Protein AF-L1NE09-F1 (afdb_monomer_lite)

Secondary structure (DSSP, 8-state):
-----------SSTT-----TTT-EEEEEEEEEETTTEEEEEEEEEEEEE-SS-HHHHHH--TTSSS-S-SSHHHHHHHHHHHHHHHHHHHHHT--SS--SEEEEEEEEE-TTS-EEEEEEEEETTTTEEEEEEEE-GGGTTTS--HHHHHHH----HHHH--

Structure (mmCIF, N/CA/C/O backbone):
data_AF-L1NE09-F1
#
_entry.id   AF-L1NE09-F1
#
loop_
_atom_site.group_PDB
_atom_site.id
_atom_site.type_symbol
_atom_site.label_atom_id
_atom_site.label_alt_id
_atom_site.label_comp_id
_atom_site.label_asym_id
_atom_site.label_entity_id
_atom_site.label_seq_id
_atom_site.pdbx_PDB_ins_code
_atom_site.Cartn_x
_atom_site.Cartn_y
_atom_site.Cartn_z
_atom_site.occupancy
_atom_site.B_iso_or_equiv
_atom_site.auth_seq_id
_atom_site.auth_comp_id
_atom_site.auth_asym_id
_atom_site.auth_atom_id
_atom_site.pdbx_PDB_model_num
ATOM 1 N N . MET A 1 1 ? -32.371 -7.864 -15.702 1.00 30.53 1 MET A N 1
ATOM 2 C CA . MET A 1 1 ? -31.549 -7.743 -14.484 1.00 30.53 1 MET A CA 1
ATOM 3 C C . MET A 1 1 ? -30.324 -8.596 -14.718 1.00 30.53 1 MET A C 1
ATOM 5 O O . MET A 1 1 ? -30.435 -9.811 -14.691 1.00 30.53 1 MET A O 1
ATOM 9 N N . THR A 1 2 ? -29.222 -7.976 -15.114 1.00 30.34 2 THR A N 1
ATOM 10 C CA . THR A 1 2 ? -27.956 -8.663 -15.379 1.00 30.34 2 THR A CA 1
ATOM 11 C C . THR A 1 2 ? -27.184 -8.693 -14.068 1.00 30.34 2 THR A C 1
ATOM 13 O O . THR A 1 2 ? -26.776 -7.654 -13.560 1.00 30.34 2 THR A O 1
ATOM 16 N N . THR A 1 3 ? -27.082 -9.875 -13.472 1.00 30.36 3 THR A N 1
ATOM 17 C CA . THR A 1 3 ? -26.230 -10.154 -12.318 1.00 30.36 3 THR A CA 1
ATOM 18 C C . THR A 1 3 ? -24.772 -10.003 -12.746 1.00 30.36 3 THR A C 1
ATOM 20 O O . THR A 1 3 ? -24.288 -10.776 -13.568 1.00 30.36 3 THR A O 1
ATOM 23 N N . ASN A 1 4 ? -24.090 -8.981 -12.224 1.00 33.38 4 ASN A N 1
ATOM 24 C CA . ASN A 1 4 ? -22.638 -8.846 -12.328 1.00 33.38 4 ASN A CA 1
ATOM 25 C C . ASN A 1 4 ? -21.993 -9.941 -11.468 1.00 33.38 4 ASN A C 1
ATOM 27 O O . ASN A 1 4 ? -21.818 -9.771 -10.263 1.00 33.38 4 ASN A O 1
ATOM 31 N N . GLU A 1 5 ? -21.677 -11.080 -12.076 1.00 33.12 5 GLU A N 1
ATOM 32 C CA . GLU A 1 5 ? -20.805 -12.089 -11.475 1.00 33.12 5 GLU A CA 1
ATOM 33 C C . GLU A 1 5 ? -19.371 -11.534 -11.461 1.00 33.12 5 GLU A C 1
ATOM 35 O O . GLU A 1 5 ? -18.716 -11.444 -12.501 1.00 33.12 5 GLU A O 1
ATOM 40 N N . LYS A 1 6 ? -18.902 -11.102 -10.282 1.00 33.34 6 LYS A N 1
ATOM 41 C CA . LYS A 1 6 ? -17.501 -10.722 -10.048 1.00 33.34 6 LYS A CA 1
ATOM 42 C C . LYS A 1 6 ? -16.621 -11.956 -10.281 1.00 33.34 6 LYS A C 1
ATOM 44 O O . LYS A 1 6 ? -16.799 -12.971 -9.614 1.00 33.34 6 LYS A O 1
ATOM 49 N N . LYS A 1 7 ? -15.697 -11.878 -11.241 1.00 28.86 7 LYS A N 1
ATOM 50 C CA . LYS A 1 7 ? -14.714 -12.934 -11.522 1.00 28.86 7 LYS A CA 1
ATOM 51 C C . LYS A 1 7 ? -13.559 -12.807 -10.529 1.00 28.86 7 LYS A C 1
ATOM 53 O O . LYS A 1 7 ? -12.861 -11.803 -10.541 1.00 28.86 7 LYS A O 1
ATOM 58 N N . THR A 1 8 ? -13.376 -13.806 -9.674 1.00 27.36 8 THR A N 1
ATOM 59 C CA . THR A 1 8 ? -12.245 -13.893 -8.740 1.00 27.36 8 THR A CA 1
ATOM 60 C C . THR A 1 8 ? -11.070 -14.573 -9.447 1.00 27.36 8 THR A C 1
ATOM 62 O O . THR A 1 8 ? -11.192 -15.730 -9.852 1.00 27.36 8 THR A O 1
ATOM 65 N N . TYR A 1 9 ? -9.952 -13.866 -9.625 1.00 35.25 9 TYR A N 1
ATOM 66 C CA . TYR A 1 9 ? -8.677 -14.449 -10.056 1.00 35.25 9 TYR A CA 1
ATOM 67 C C . TYR A 1 9 ? -7.824 -14.799 -8.831 1.00 35.25 9 TYR A C 1
ATOM 69 O O . TYR A 1 9 ? -7.836 -14.085 -7.833 1.00 35.25 9 TYR A O 1
ATOM 77 N N . HIS A 1 10 ? -7.115 -15.926 -8.902 1.00 33.03 10 HIS A N 1
ATOM 78 C CA . HIS A 1 10 ? -6.315 -16.486 -7.814 1.00 33.03 10 HIS A CA 1
ATOM 79 C C . HIS A 1 10 ? -4.825 -16.265 -8.094 1.00 33.03 10 HIS A C 1
ATOM 81 O O . HIS A 1 10 ? -4.289 -16.870 -9.024 1.00 33.03 10 HIS A O 1
ATOM 87 N N . TYR A 1 11 ? -4.147 -15.453 -7.279 1.00 38.25 11 TYR A N 1
ATOM 88 C CA . TYR A 1 11 ? -2.688 -15.500 -7.179 1.00 38.25 11 TYR A CA 1
ATOM 89 C C . TYR A 1 11 ? -2.306 -16.522 -6.100 1.00 38.25 11 TYR A C 1
ATOM 91 O O . TYR A 1 11 ? -2.924 -16.583 -5.038 1.00 38.25 11 TYR A O 1
ATOM 99 N N . ASN A 1 12 ? -1.350 -17.397 -6.411 1.00 35.00 12 ASN A N 1
ATOM 100 C CA . ASN A 1 12 ? -1.012 -18.570 -5.605 1.00 35.00 12 ASN A CA 1
ATOM 101 C C . ASN A 1 12 ? -0.291 -18.196 -4.298 1.00 35.00 12 ASN A C 1
ATOM 103 O O . ASN A 1 12 ? 0.925 -18.323 -4.202 1.00 35.00 12 ASN A O 1
ATOM 107 N N . VAL A 1 13 ? -1.057 -17.867 -3.260 1.00 35.44 13 VAL A N 1
ATOM 108 C CA . VAL A 1 13 ? -0.740 -18.247 -1.878 1.00 35.44 13 VAL A CA 1
ATOM 109 C C . VAL A 1 13 ? -2.004 -18.898 -1.311 1.00 35.44 13 VAL A C 1
ATOM 111 O O . VAL A 1 13 ? -3.089 -18.325 -1.348 1.00 35.44 13 VAL A O 1
ATOM 114 N N . LEU A 1 14 ? -1.893 -20.168 -0.910 1.00 32.12 14 LEU A N 1
ATOM 115 C CA . LEU A 1 14 ? -3.002 -21.024 -0.473 1.00 32.12 14 LEU A CA 1
ATOM 116 C C . LEU A 1 14 ? -3.953 -20.316 0.517 1.00 32.12 14 LEU A C 1
ATOM 118 O O . LEU A 1 14 ? -3.601 -20.138 1.676 1.00 32.12 14 LEU A O 1
ATOM 122 N N . GLY A 1 15 ? -5.190 -20.035 0.085 1.00 34.00 15 GLY A N 1
ATOM 123 C CA . GLY A 1 15 ? -6.335 -19.793 0.977 1.00 34.00 15 GLY A CA 1
ATOM 124 C C . GLY A 1 15 ? -6.907 -18.372 1.051 1.00 34.00 15 GLY A C 1
ATOM 125 O O . GLY A 1 15 ? -7.960 -18.214 1.662 1.00 34.00 15 GLY A O 1
ATOM 126 N N . GLY A 1 16 ? -6.302 -17.368 0.411 1.00 34.97 16 GLY A N 1
ATOM 127 C CA . GLY A 1 16 ? -6.803 -15.985 0.434 1.00 34.97 16 GLY A CA 1
ATOM 128 C C . GLY A 1 16 ? -7.808 -15.676 -0.681 1.00 34.97 16 GLY A C 1
ATOM 129 O O . GLY A 1 16 ? -7.562 -15.971 -1.850 1.00 34.97 16 GLY A O 1
ATOM 130 N N . VAL A 1 17 ? -8.949 -15.076 -0.340 1.00 36.31 17 VAL A N 1
ATOM 131 C CA . VAL A 1 17 ? -9.924 -14.533 -1.304 1.00 36.31 17 VAL A CA 1
ATOM 132 C C . VAL A 1 17 ? -9.455 -13.139 -1.730 1.00 36.31 17 VAL A C 1
ATOM 134 O O . VAL A 1 17 ? -9.185 -12.317 -0.865 1.00 36.31 17 VAL A O 1
ATOM 137 N N . THR A 1 18 ? -9.383 -12.837 -3.032 1.00 41.91 18 THR A N 1
ATOM 138 C CA . THR A 1 18 ? -9.048 -11.489 -3.539 1.00 41.91 18 THR A CA 1
ATOM 139 C C . THR A 1 18 ? -10.330 -10.721 -3.906 1.00 41.91 18 THR A C 1
ATOM 141 O O . THR A 1 18 ? -10.995 -11.100 -4.874 1.00 41.91 18 THR A O 1
ATOM 144 N N . PRO A 1 19 ? -10.719 -9.636 -3.203 1.00 42.69 19 PRO A N 1
ATOM 145 C CA . PRO A 1 19 ? -11.908 -8.847 -3.557 1.00 42.69 19 PRO A CA 1
ATOM 146 C C . PRO A 1 19 ? -11.704 -7.790 -4.671 1.00 42.69 19 PRO A C 1
ATOM 148 O O . PRO A 1 19 ? -12.651 -7.068 -4.986 1.00 42.69 19 PRO A O 1
ATOM 151 N N . ALA A 1 20 ? -10.509 -7.654 -5.264 1.00 45.19 20 ALA A N 1
ATOM 152 C CA . ALA A 1 20 ? -10.015 -6.338 -5.703 1.00 45.19 20 ALA A CA 1
ATOM 153 C C . ALA A 1 20 ? -9.847 -6.058 -7.213 1.00 45.19 20 ALA A C 1
ATOM 155 O O . ALA A 1 20 ? -9.521 -4.925 -7.556 1.00 45.19 20 ALA A O 1
ATOM 156 N N . ASP A 1 21 ? -10.096 -7.002 -8.126 1.00 47.47 21 ASP A N 1
ATOM 157 C CA . ASP A 1 21 ? -9.748 -6.850 -9.563 1.00 47.47 21 ASP A CA 1
ATOM 158 C C . ASP A 1 21 ? -10.527 -5.727 -10.307 1.00 47.47 21 ASP A C 1
ATOM 160 O O . ASP A 1 21 ? -10.334 -5.462 -11.491 1.00 47.47 21 ASP A O 1
ATOM 164 N N . HIS A 1 22 ? -11.456 -5.046 -9.627 1.00 51.72 22 HIS A N 1
ATOM 165 C CA . HIS A 1 22 ? -12.198 -3.890 -10.153 1.00 51.72 22 HIS A CA 1
ATOM 166 C C . HIS A 1 22 ? -11.929 -2.574 -9.412 1.00 51.72 22 HIS A C 1
ATOM 168 O O . HIS A 1 22 ? -12.429 -1.539 -9.846 1.00 51.72 22 HIS A O 1
ATOM 174 N N . ASN A 1 23 ? -11.161 -2.599 -8.320 1.00 74.38 23 ASN A N 1
ATOM 175 C CA . ASN A 1 23 ? -10.884 -1.411 -7.507 1.00 74.38 23 ASN A CA 1
ATOM 176 C C . ASN A 1 23 ? -9.448 -0.904 -7.669 1.00 74.38 23 ASN A C 1
ATOM 178 O O . ASN A 1 23 ? -9.177 0.240 -7.313 1.00 74.38 23 ASN A O 1
ATOM 182 N N . ILE A 1 24 ? -8.540 -1.733 -8.192 1.00 85.94 24 ILE A N 1
ATOM 183 C CA . ILE A 1 24 ? -7.155 -1.327 -8.422 1.00 85.94 24 ILE A CA 1
ATOM 184 C C . ILE A 1 24 ? -7.077 -0.538 -9.732 1.00 85.94 24 ILE A C 1
ATOM 186 O O . ILE A 1 24 ? -7.454 -1.024 -10.800 1.00 85.94 24 ILE A O 1
ATOM 190 N N . GLN A 1 25 ? -6.588 0.692 -9.643 1.00 91.12 25 GLN A N 1
ATOM 191 C CA . GLN A 1 25 ? -6.329 1.563 -10.780 1.00 91.12 25 GLN A CA 1
ATOM 192 C C . GLN A 1 25 ? -4.876 1.404 -11.212 1.00 91.12 25 GLN A C 1
ATOM 194 O O . GLN A 1 25 ? -3.971 1.581 -10.401 1.00 91.12 25 GLN A O 1
ATOM 199 N N . TYR A 1 26 ? -4.664 1.094 -12.489 1.00 90.94 26 TYR A N 1
ATOM 200 C CA . TYR A 1 26 ? -3.341 0.997 -13.099 1.00 90.94 26 TYR A CA 1
ATOM 201 C C . TYR A 1 26 ? -3.155 2.152 -14.085 1.00 90.94 26 TYR A C 1
ATOM 203 O O . TYR A 1 26 ? -3.927 2.271 -15.038 1.00 90.94 26 TYR A O 1
ATOM 211 N N . ASP A 1 27 ? -2.132 2.971 -13.867 1.00 92.25 27 ASP A N 1
ATOM 212 C CA . ASP A 1 27 ? -1.742 4.083 -14.733 1.00 92.25 27 ASP A CA 1
ATOM 213 C C . ASP A 1 27 ? -0.250 3.967 -15.055 1.00 92.25 27 ASP A C 1
ATOM 215 O O . ASP A 1 27 ? 0.582 3.983 -14.157 1.00 92.25 27 ASP A O 1
ATOM 219 N N . LEU A 1 28 ? 0.102 3.809 -16.329 1.00 90.94 28 LEU A N 1
ATOM 220 C CA . LEU A 1 28 ? 1.496 3.667 -16.763 1.00 90.94 28 LEU A CA 1
ATOM 221 C C . LEU A 1 28 ? 2.132 5.007 -17.169 1.00 90.94 28 LEU A C 1
ATOM 223 O O . LEU A 1 28 ? 3.292 5.024 -17.566 1.00 90.94 28 LEU A O 1
ATOM 227 N N . ASP A 1 29 ? 1.390 6.113 -17.094 1.00 90.94 29 ASP A N 1
ATOM 228 C CA . ASP A 1 29 ? 1.762 7.392 -17.703 1.00 90.94 29 ASP A CA 1
ATOM 229 C C . ASP A 1 29 ? 1.750 8.558 -16.697 1.00 90.94 29 ASP A C 1
ATOM 231 O O . ASP A 1 29 ? 1.492 9.715 -17.041 1.00 90.94 29 ASP A O 1
ATOM 235 N N . VAL A 1 30 ? 2.044 8.281 -15.422 1.00 92.62 30 VAL A N 1
ATOM 236 C CA . VAL A 1 30 ? 2.101 9.331 -14.398 1.00 92.62 30 VAL A CA 1
ATOM 237 C C . VAL A 1 30 ? 3.383 10.142 -14.574 1.00 92.62 30 VAL A C 1
ATOM 239 O O . VAL A 1 30 ? 4.481 9.649 -14.318 1.00 92.62 30 VAL A O 1
ATOM 242 N N . ILE A 1 31 ? 3.252 11.401 -14.996 1.00 91.50 31 ILE A N 1
ATOM 243 C CA . ILE A 1 31 ? 4.395 12.307 -15.172 1.00 91.50 31 ILE A CA 1
ATOM 244 C C . ILE A 1 31 ? 4.952 12.716 -13.805 1.00 91.50 31 ILE A C 1
ATOM 246 O O . ILE A 1 31 ? 4.251 13.303 -12.977 1.00 91.50 31 ILE A O 1
ATOM 250 N N . VAL A 1 32 ? 6.241 12.455 -13.604 1.00 90.38 32 VAL A N 1
ATOM 251 C CA . VAL A 1 32 ? 7.013 12.868 -12.433 1.00 90.38 32 VAL A CA 1
ATOM 252 C C . VAL A 1 32 ? 8.070 13.871 -12.870 1.00 90.38 32 VAL A C 1
ATOM 254 O O . VAL A 1 32 ? 8.888 13.574 -13.738 1.00 90.38 32 VAL A O 1
ATOM 257 N N . SER A 1 33 ? 8.067 15.047 -12.241 1.00 88.31 33 SER A N 1
ATOM 258 C CA . SER A 1 33 ? 9.102 16.062 -12.433 1.00 88.31 33 SER A CA 1
ATOM 259 C C . SER A 1 33 ? 10.203 15.904 -11.395 1.00 88.31 33 SER A C 1
ATOM 261 O O . SER A 1 33 ? 9.981 16.128 -10.203 1.00 88.31 33 SER A O 1
ATOM 263 N N . ASP A 1 34 ? 11.401 15.557 -11.854 1.00 86.31 34 ASP A N 1
ATOM 264 C CA . ASP A 1 34 ? 12.590 15.421 -11.019 1.00 86.31 34 ASP A CA 1
ATOM 265 C C . ASP A 1 34 ? 13.680 16.404 -11.460 1.00 86.31 34 ASP A C 1
ATOM 267 O O . ASP A 1 34 ? 13.925 16.614 -12.650 1.00 86.31 34 ASP A O 1
ATOM 271 N N . THR A 1 35 ? 14.340 17.026 -10.482 1.00 83.75 35 THR A N 1
ATOM 272 C CA . THR A 1 35 ? 15.321 18.091 -10.748 1.00 83.75 35 THR A CA 1
ATOM 273 C C . THR A 1 35 ? 16.580 17.554 -11.436 1.00 83.75 35 THR A C 1
ATOM 275 O O . THR A 1 35 ? 17.201 18.274 -12.217 1.00 83.75 35 THR A O 1
ATOM 278 N N . ASP A 1 36 ? 16.938 16.294 -11.180 1.00 84.00 36 ASP A N 1
ATOM 279 C CA . ASP A 1 36 ? 18.165 15.665 -11.668 1.00 84.00 36 ASP A CA 1
ATOM 280 C C . ASP A 1 36 ? 17.912 14.782 -12.902 1.00 84.00 36 ASP A C 1
ATOM 282 O O . ASP A 1 36 ? 18.752 14.699 -13.800 1.00 84.00 36 ASP A O 1
ATOM 286 N N . ARG A 1 37 ? 16.752 14.117 -12.963 1.00 77.62 37 ARG A N 1
ATOM 287 C CA . ARG A 1 37 ? 16.375 13.156 -14.014 1.00 77.62 37 ARG A CA 1
ATOM 288 C C . ARG A 1 37 ? 15.504 13.764 -15.120 1.00 77.62 37 ARG A C 1
ATOM 290 O O . ARG A 1 37 ? 15.322 13.104 -16.143 1.00 77.62 37 ARG A O 1
ATOM 297 N N . GLY A 1 38 ? 15.016 14.995 -14.946 1.00 87.44 38 GLY A N 1
ATOM 298 C CA . GLY A 1 38 ? 14.019 15.607 -15.825 1.00 87.44 38 GLY A CA 1
ATOM 299 C C . GLY A 1 38 ? 12.631 14.996 -15.631 1.00 87.44 38 GLY A C 1
ATOM 300 O O . GLY A 1 38 ? 12.417 14.205 -14.714 1.00 87.44 38 GLY A O 1
ATOM 301 N N . ASP A 1 39 ? 11.688 15.365 -16.496 1.00 91.88 39 ASP A N 1
ATOM 302 C CA . ASP A 1 39 ? 10.353 14.766 -16.489 1.00 91.88 39 ASP A CA 1
ATOM 303 C C . ASP A 1 39 ? 10.412 13.339 -17.054 1.00 91.88 39 ASP A C 1
ATOM 305 O O . ASP A 1 39 ? 11.000 13.104 -18.114 1.00 91.88 39 ASP A O 1
ATOM 309 N N . TYR A 1 40 ? 9.800 12.384 -16.357 1.00 90.06 40 TYR A N 1
ATOM 310 C CA . TYR A 1 40 ? 9.685 10.998 -16.812 1.00 90.06 40 TYR A CA 1
ATOM 311 C C . TYR A 1 40 ? 8.353 10.374 -16.393 1.00 90.06 40 TYR A C 1
ATOM 313 O O . TYR A 1 40 ? 7.625 10.913 -15.561 1.00 90.06 40 TYR A O 1
ATOM 321 N N . HIS A 1 41 ? 8.050 9.216 -16.976 1.00 91.75 41 HIS A N 1
ATOM 322 C CA . HIS A 1 41 ? 6.833 8.460 -16.697 1.00 91.75 41 HIS A CA 1
ATOM 323 C C . HIS A 1 41 ? 7.065 7.442 -15.582 1.00 91.75 41 HIS A C 1
ATOM 325 O O . HIS A 1 41 ? 8.045 6.688 -15.611 1.00 91.75 41 HIS A O 1
ATOM 331 N N . ARG A 1 42 ? 6.146 7.412 -14.620 1.00 94.25 42 ARG A N 1
ATOM 332 C CA . ARG A 1 42 ? 6.055 6.426 -13.548 1.00 94.25 42 ARG A CA 1
ATOM 333 C C . ARG A 1 42 ? 4.810 5.567 -13.759 1.00 94.25 42 ARG A C 1
ATOM 335 O O . ARG A 1 42 ? 3.727 6.090 -14.010 1.00 94.25 42 ARG A O 1
ATOM 342 N N . GLY A 1 43 ? 4.963 4.258 -13.591 1.00 95.50 43 GLY A N 1
ATOM 343 C CA . GLY A 1 43 ? 3.835 3.342 -13.484 1.00 95.50 43 GLY A CA 1
ATOM 344 C C . GLY A 1 43 ? 3.283 3.348 -12.064 1.00 95.50 43 GLY A C 1
ATOM 345 O O . GLY A 1 43 ? 4.047 3.288 -11.104 1.00 95.50 43 GLY A O 1
ATOM 346 N N . VAL A 1 44 ? 1.968 3.406 -11.904 1.00 96.31 44 VAL A N 1
ATOM 347 C CA . VAL A 1 44 ? 1.289 3.417 -10.611 1.00 96.31 44 VAL A CA 1
ATOM 348 C C . VAL A 1 44 ? 0.153 2.401 -10.597 1.00 96.31 44 VAL A C 1
ATOM 350 O O . VAL A 1 44 ? -0.711 2.414 -11.468 1.00 96.31 44 VAL A O 1
ATOM 353 N N . ALA A 1 45 ? 0.133 1.550 -9.574 1.00 95.06 45 ALA A N 1
ATOM 354 C CA . ALA A 1 45 ? -1.014 0.728 -9.208 1.00 95.06 45 ALA A CA 1
ATOM 355 C C . ALA A 1 45 ? -1.564 1.226 -7.872 1.00 95.06 45 ALA A C 1
ATOM 357 O O . ALA A 1 45 ? -0.833 1.253 -6.884 1.00 95.06 45 ALA A O 1
ATOM 358 N N . ARG A 1 46 ? -2.834 1.628 -7.824 1.00 95.69 46 ARG A N 1
ATOM 359 C CA . ARG A 1 46 ? -3.454 2.220 -6.632 1.00 95.69 46 ARG A CA 1
ATOM 360 C C . ARG A 1 46 ? -4.741 1.511 -6.254 1.00 95.69 46 ARG A C 1
ATOM 362 O O . ARG A 1 46 ? -5.627 1.354 -7.088 1.00 95.69 46 ARG A O 1
ATOM 369 N N . LEU A 1 47 ? -4.863 1.157 -4.981 1.00 94.38 47 LEU A N 1
ATOM 370 C CA . LEU A 1 47 ? -6.103 0.709 -4.361 1.00 94.38 47 LEU A CA 1
ATOM 371 C C . LEU A 1 47 ? -6.478 1.676 -3.239 1.00 94.38 47 LEU A C 1
ATOM 373 O O . LEU A 1 47 ? -5.691 1.889 -2.324 1.00 94.38 47 LEU A O 1
ATOM 377 N N . GLU A 1 48 ? -7.686 2.225 -3.295 1.00 94.19 48 GLU A N 1
ATOM 378 C CA . GLU A 1 48 ? -8.237 3.071 -2.234 1.00 94.19 48 GLU A CA 1
ATOM 379 C C . GLU A 1 48 ? -9.307 2.294 -1.463 1.00 94.19 48 GLU A C 1
ATOM 381 O O . GLU A 1 48 ? -10.211 1.688 -2.048 1.00 94.19 48 GLU A O 1
ATOM 386 N N . ILE A 1 49 ? -9.181 2.291 -0.139 1.00 92.69 49 ILE A N 1
ATOM 387 C CA . ILE A 1 49 ? -10.058 1.599 0.797 1.00 92.69 49 ILE A CA 1
ATOM 388 C C . ILE A 1 49 ? -10.662 2.640 1.742 1.00 92.69 49 ILE A C 1
ATOM 390 O O . ILE A 1 49 ? -9.966 3.282 2.530 1.00 92.69 49 ILE A O 1
ATOM 394 N N . GLU A 1 50 ? -11.985 2.778 1.684 1.00 92.25 50 GLU A N 1
ATOM 395 C CA . GLU A 1 50 ? -12.764 3.626 2.589 1.00 92.25 50 GLU A CA 1
ATOM 396 C C . GLU A 1 50 ? -13.469 2.763 3.641 1.00 92.25 50 GLU A C 1
ATOM 398 O O . GLU A 1 50 ? -14.557 2.211 3.428 1.00 92.25 50 GLU A O 1
ATOM 403 N N . ASN A 1 51 ? -12.832 2.632 4.799 1.00 90.44 51 ASN A N 1
ATOM 404 C CA . ASN A 1 51 ? -13.326 1.836 5.906 1.00 90.44 51 ASN A CA 1
ATOM 405 C C . ASN A 1 51 ? -14.438 2.581 6.671 1.00 90.44 51 ASN A C 1
ATOM 407 O O . ASN A 1 51 ? -14.290 3.727 7.087 1.00 90.44 51 ASN A O 1
ATOM 411 N N . GLN A 1 52 ? -15.571 1.901 6.882 1.00 91.44 52 GLN A N 1
ATOM 412 C CA . GLN A 1 52 ? -16.786 2.522 7.434 1.00 91.44 52 GLN A CA 1
ATOM 413 C C . GLN A 1 52 ? -16.772 2.695 8.960 1.00 91.44 52 GLN A C 1
ATOM 415 O O . GLN A 1 52 ? -17.531 3.509 9.485 1.00 91.44 52 GLN A O 1
ATOM 420 N N . LYS A 1 53 ? -15.948 1.921 9.674 1.00 94.44 53 LYS A N 1
ATOM 421 C CA . LYS A 1 53 ? -15.741 2.064 11.122 1.00 94.44 53 LYS A CA 1
ATOM 422 C C . LYS A 1 53 ? -14.480 2.883 11.408 1.00 94.44 53 LYS A C 1
ATOM 424 O O . LYS A 1 53 ? -13.626 3.067 10.536 1.00 94.44 53 LYS A O 1
ATOM 429 N N . SER A 1 54 ? -14.366 3.373 12.637 1.00 96.31 54 SER A N 1
ATOM 430 C CA . SER A 1 54 ? -13.118 3.950 13.142 1.00 96.31 54 SER A CA 1
ATOM 431 C C . SER A 1 54 ? -12.018 2.893 13.231 1.00 96.31 54 SER A C 1
ATOM 433 O O . SER A 1 54 ? -12.290 1.690 13.286 1.00 96.31 54 SER A O 1
ATOM 435 N N . PHE A 1 55 ? -10.766 3.338 13.293 1.00 95.75 55 PHE A N 1
ATOM 436 C CA . PHE A 1 55 ? -9.627 2.438 13.438 1.00 95.75 55 PHE A CA 1
ATOM 437 C C . PHE A 1 55 ? -9.747 1.550 14.690 1.00 95.75 55 PHE A C 1
ATOM 439 O O . PHE A 1 55 ? -9.587 0.331 14.626 1.00 95.75 55 PHE A O 1
ATOM 446 N N . ASN A 1 56 ? -10.089 2.150 15.835 1.00 95.19 56 ASN A N 1
ATOM 447 C CA . ASN A 1 56 ? -10.185 1.422 17.104 1.00 95.19 56 ASN A CA 1
ATOM 448 C C . ASN A 1 56 ? -11.308 0.378 17.107 1.00 95.19 56 ASN A C 1
ATOM 450 O O . ASN A 1 56 ? -11.149 -0.675 17.717 1.00 95.19 56 ASN A O 1
ATOM 454 N N . GLU A 1 57 ? -12.414 0.631 16.404 1.00 95.75 57 GLU A N 1
ATOM 455 C CA . GLU A 1 57 ? -13.481 -0.363 16.264 1.00 95.75 57 GLU A CA 1
ATOM 456 C C . GLU A 1 57 ? -12.998 -1.618 15.524 1.00 95.75 57 GLU A C 1
ATOM 458 O O . GLU A 1 57 ? -13.383 -2.721 15.906 1.00 95.75 57 GLU A O 1
ATOM 463 N N . TYR A 1 58 ? -12.118 -1.489 14.524 1.00 94.62 58 TYR A N 1
ATOM 464 C CA . TYR A 1 58 ? -11.549 -2.652 13.829 1.00 94.62 58 TYR A CA 1
ATOM 465 C C . TYR A 1 58 ? -10.516 -3.426 14.645 1.00 94.62 58 TYR A C 1
ATOM 467 O O . TYR A 1 58 ? -10.346 -4.627 14.424 1.00 94.62 58 TYR A O 1
ATOM 475 N N . LEU A 1 59 ? -9.848 -2.778 15.603 1.00 93.81 59 LEU A N 1
ATOM 476 C CA . LEU A 1 59 ? -8.984 -3.485 16.549 1.00 93.81 59 LEU A CA 1
ATOM 477 C C . LEU A 1 59 ? -9.782 -4.407 17.480 1.00 93.81 59 LEU A C 1
ATOM 479 O O . LEU A 1 59 ? -9.268 -5.441 17.907 1.00 93.81 59 LEU A O 1
ATOM 483 N N . GLU A 1 60 ? -11.017 -4.026 17.809 1.00 93.19 60 GLU A N 1
ATOM 484 C CA . GLU A 1 60 ? -11.921 -4.816 18.649 1.00 93.19 60 GLU A CA 1
ATOM 485 C C . GLU A 1 60 ? -12.697 -5.862 17.837 1.00 93.19 60 GLU A C 1
ATOM 487 O O . GLU A 1 60 ? -12.873 -6.994 18.291 1.00 93.19 60 GLU A O 1
ATOM 492 N N . ASP A 1 61 ? -13.148 -5.489 16.638 1.00 91.81 61 ASP A N 1
ATOM 493 C CA . ASP A 1 61 ? -13.934 -6.326 15.737 1.00 91.81 61 ASP A CA 1
ATOM 494 C C . ASP A 1 61 ? -13.629 -6.014 14.263 1.00 91.81 61 ASP A C 1
ATOM 496 O O . ASP A 1 61 ? -14.141 -5.053 13.680 1.00 91.81 61 ASP A O 1
ATOM 500 N N . ILE A 1 62 ? -12.860 -6.907 13.633 1.00 88.69 62 ILE A N 1
ATOM 501 C CA . ILE A 1 62 ? -12.435 -6.799 12.230 1.00 88.69 62 ILE A CA 1
ATOM 502 C C . ILE A 1 62 ? -13.590 -6.950 11.221 1.00 88.69 62 ILE A C 1
ATOM 504 O O . ILE A 1 62 ? -13.399 -6.768 10.019 1.00 88.69 62 ILE A O 1
ATOM 508 N N . SER A 1 63 ? -14.805 -7.290 11.666 1.00 86.44 63 SER A N 1
ATOM 509 C CA . SER A 1 63 ? -15.940 -7.482 10.762 1.00 86.44 63 SER A CA 1
ATOM 510 C C . SER A 1 63 ? -16.225 -6.238 9.909 1.00 86.44 63 SER A C 1
ATOM 512 O O . SER A 1 63 ? -16.226 -5.106 10.398 1.00 86.44 63 SER A O 1
ATOM 514 N N . GLY A 1 64 ? -16.492 -6.445 8.617 1.00 81.56 64 GLY A N 1
ATOM 515 C CA . GLY A 1 64 ? -16.761 -5.360 7.669 1.00 81.56 64 GLY A CA 1
ATOM 516 C C . GLY A 1 64 ? -15.524 -4.584 7.206 1.00 81.56 64 GLY A C 1
ATOM 517 O O . GLY A 1 64 ? -15.684 -3.589 6.503 1.00 81.56 64 GLY A O 1
ATOM 518 N N . HIS A 1 65 ? -14.318 -5.021 7.582 1.00 87.19 65 HIS A N 1
ATOM 519 C CA . HIS A 1 65 ? -13.080 -4.537 6.981 1.00 87.19 65 HIS A CA 1
ATOM 520 C C . HIS A 1 65 ? -12.997 -4.957 5.506 1.00 87.19 65 HIS A C 1
ATOM 522 O O . HIS A 1 65 ? -13.610 -5.945 5.103 1.00 87.19 65 HIS A O 1
ATOM 528 N N . TYR A 1 66 ? -12.208 -4.239 4.701 1.00 84.25 66 TYR A N 1
ATOM 529 C CA . TYR A 1 66 ? -12.005 -4.570 3.285 1.00 84.25 66 TYR A CA 1
ATOM 530 C C . TYR A 1 66 ? -11.521 -6.010 3.063 1.00 84.25 66 TYR A C 1
ATOM 532 O O . TYR A 1 66 ? -11.937 -6.685 2.119 1.00 84.25 66 TYR A O 1
ATOM 540 N N . VAL A 1 67 ? -10.646 -6.480 3.953 1.00 83.06 67 VAL A N 1
ATOM 541 C CA . VAL A 1 67 ? -10.213 -7.878 4.003 1.00 83.06 67 VAL A CA 1
ATOM 542 C C . VAL A 1 67 ? -11.162 -8.655 4.910 1.00 83.06 67 VAL A C 1
ATOM 544 O O . VAL A 1 67 ? -11.118 -8.523 6.133 1.00 83.06 67 VAL A O 1
ATOM 547 N N . GLU A 1 68 ? -12.019 -9.471 4.301 1.00 79.56 68 GLU A N 1
ATOM 548 C CA . GLU A 1 68 ? -12.988 -10.315 5.001 1.00 79.56 68 GLU A CA 1
ATOM 549 C C . GLU A 1 68 ? -12.463 -11.743 5.230 1.00 79.56 68 GLU A C 1
ATOM 551 O O . GLU A 1 68 ? -11.574 -12.227 4.533 1.00 79.56 68 GLU A O 1
ATOM 556 N N . GLY A 1 69 ? -13.061 -12.457 6.191 1.00 78.00 69 GLY A N 1
ATOM 557 C CA . GLY A 1 69 ? -12.775 -13.878 6.443 1.00 78.00 69 GLY A CA 1
ATOM 558 C C . GLY A 1 69 ? -11.529 -14.156 7.290 1.00 78.00 69 GLY A C 1
ATOM 559 O O . GLY A 1 69 ? -11.204 -15.320 7.513 1.00 78.00 69 GLY A O 1
ATOM 560 N N . VAL A 1 70 ? -10.874 -13.109 7.788 1.00 79.00 70 VAL A N 1
ATOM 561 C CA . VAL A 1 70 ? -9.687 -13.176 8.650 1.00 79.00 70 VAL A CA 1
ATOM 562 C C . VAL A 1 70 ? -10.056 -13.116 10.129 1.00 79.00 70 VAL A C 1
ATOM 564 O O . VAL A 1 70 ? -11.076 -12.538 10.510 1.00 79.00 70 VAL A O 1
ATOM 567 N N . GLY A 1 71 ? -9.231 -13.729 10.976 1.00 80.44 71 GLY A N 1
ATOM 568 C CA . GLY A 1 71 ? -9.480 -13.833 12.413 1.00 80.44 71 GLY A CA 1
ATOM 569 C C . GLY A 1 71 ? -8.956 -12.654 13.230 1.00 80.44 71 GLY A C 1
ATOM 570 O O . GLY A 1 71 ? -9.241 -12.573 14.425 1.00 80.44 71 GLY A O 1
ATOM 571 N N . SER A 1 72 ? -8.165 -11.762 12.627 1.00 85.38 72 SER A N 1
ATOM 572 C CA . SER A 1 72 ? -7.544 -10.649 13.342 1.00 85.38 72 SER A CA 1
ATOM 573 C C . SER A 1 72 ? -7.199 -9.466 12.441 1.00 85.38 72 SER A C 1
ATOM 575 O O . SER A 1 72 ? -7.019 -9.613 11.234 1.00 85.38 72 SER A O 1
ATOM 577 N N . TRP A 1 73 ? -7.032 -8.303 13.074 1.00 91.25 73 TRP A N 1
ATOM 578 C CA . TRP A 1 73 ? -6.452 -7.105 12.469 1.00 91.25 73 TRP A CA 1
ATOM 579 C C . TRP A 1 73 ? -5.094 -7.378 11.817 1.00 91.25 73 TRP A C 1
ATOM 581 O O . TRP A 1 73 ? -4.863 -7.015 10.671 1.00 91.25 73 TRP A O 1
ATOM 591 N N . GLN A 1 74 ? -4.196 -8.067 12.523 1.00 90.88 74 GLN A N 1
ATOM 592 C CA . GLN A 1 74 ? -2.861 -8.333 11.998 1.00 90.88 74 GLN A CA 1
ATOM 593 C C . GLN A 1 74 ? -2.915 -9.176 10.716 1.00 90.88 74 GLN A C 1
ATOM 595 O O . GLN A 1 74 ? -2.277 -8.820 9.732 1.00 90.88 74 GLN A O 1
ATOM 600 N N . GLU A 1 75 ? -3.725 -10.235 10.709 1.00 87.62 75 GLU A N 1
ATOM 601 C CA . GLU A 1 75 ? -3.913 -11.085 9.531 1.00 87.62 75 GLU A CA 1
ATOM 602 C C . GLU A 1 75 ? -4.476 -10.281 8.347 1.00 87.62 75 GLU A C 1
ATOM 604 O O . GLU A 1 75 ? -3.973 -10.402 7.234 1.00 87.62 75 GLU A O 1
ATOM 609 N N . ALA A 1 76 ? -5.451 -9.392 8.581 1.00 88.50 76 ALA A N 1
ATOM 610 C CA . ALA A 1 76 ? -5.987 -8.507 7.543 1.00 88.50 76 ALA A CA 1
ATOM 611 C C . ALA A 1 76 ? -4.887 -7.676 6.855 1.00 88.50 76 ALA A C 1
ATOM 613 O O . ALA A 1 76 ? -4.835 -7.599 5.629 1.00 88.50 76 ALA A O 1
ATOM 614 N N . HIS A 1 77 ? -3.991 -7.082 7.645 1.00 92.88 77 HIS A N 1
ATOM 615 C CA . HIS A 1 77 ? -2.912 -6.237 7.135 1.00 92.88 77 HIS A CA 1
ATOM 616 C C . HIS A 1 77 ? -1.797 -7.046 6.470 1.00 92.88 77 HIS A C 1
ATOM 618 O O . HIS A 1 77 ? -1.190 -6.572 5.512 1.00 92.88 77 HIS A O 1
ATOM 624 N N . GLU A 1 78 ? -1.553 -8.277 6.919 1.00 90.56 78 GLU A N 1
ATOM 625 C CA . GLU A 1 78 ? -0.637 -9.184 6.231 1.00 90.56 78 GLU A CA 1
ATOM 626 C C . GLU A 1 78 ? -1.150 -9.522 4.818 1.00 90.56 78 GLU A C 1
ATOM 628 O O . GLU A 1 78 ? -0.393 -9.427 3.851 1.00 90.56 78 GLU A O 1
ATOM 633 N N . TYR A 1 79 ? -2.458 -9.770 4.664 1.00 89.12 79 TYR A N 1
ATOM 634 C CA . TYR A 1 79 ? -3.082 -9.952 3.346 1.00 89.12 79 TYR A CA 1
ATOM 635 C C . TYR A 1 79 ? -2.989 -8.711 2.448 1.00 89.12 79 TYR A C 1
ATOM 637 O O . TYR A 1 79 ? -2.803 -8.849 1.238 1.00 89.12 79 TYR A O 1
ATOM 645 N N . LEU A 1 80 ? -3.114 -7.499 3.001 1.00 92.31 80 LEU A N 1
ATOM 646 C CA . LEU A 1 80 ? -2.936 -6.269 2.220 1.00 92.31 80 LEU A CA 1
ATOM 647 C C . LEU A 1 80 ? -1.500 -6.132 1.698 1.00 92.31 80 LEU A C 1
ATOM 649 O O . LEU A 1 80 ? -1.305 -5.702 0.564 1.00 92.31 80 LEU A O 1
ATOM 653 N N . VAL A 1 81 ? -0.497 -6.545 2.476 1.00 93.19 81 VAL A N 1
ATOM 654 C CA . VAL A 1 81 ? 0.906 -6.561 2.031 1.00 93.19 81 VAL A CA 1
ATOM 655 C C . VAL A 1 81 ? 1.132 -7.587 0.917 1.00 93.19 81 VAL A C 1
ATOM 657 O O . VAL A 1 81 ? 1.844 -7.297 -0.047 1.00 93.19 81 VAL A O 1
ATOM 660 N N . ASP A 1 82 ? 0.507 -8.760 0.990 1.00 90.00 82 ASP A N 1
ATOM 661 C CA . ASP A 1 82 ? 0.556 -9.745 -0.098 1.00 90.00 82 ASP A CA 1
ATOM 662 C C . ASP A 1 82 ? -0.114 -9.214 -1.374 1.00 90.00 82 ASP A C 1
ATOM 664 O O . ASP A 1 82 ? 0.442 -9.330 -2.471 1.00 90.00 82 ASP A O 1
ATOM 668 N N . LEU A 1 83 ? -1.274 -8.563 -1.237 1.00 90.81 83 LEU A N 1
ATOM 669 C CA . LEU A 1 83 ? -1.962 -7.907 -2.349 1.00 90.81 83 LEU A CA 1
ATOM 670 C C . LEU A 1 83 ? -1.101 -6.802 -2.970 1.00 90.81 83 LEU A C 1
ATOM 672 O O . LEU A 1 83 ? -0.994 -6.729 -4.190 1.00 90.81 83 LEU A O 1
ATOM 676 N N . LEU A 1 84 ? -0.449 -5.979 -2.151 1.00 93.62 84 LEU A N 1
ATOM 677 C CA . LEU A 1 84 ? 0.437 -4.909 -2.603 1.00 93.62 84 LEU A CA 1
ATOM 678 C C . LEU A 1 84 ? 1.607 -5.440 -3.446 1.00 93.62 84 LEU A C 1
ATOM 680 O O . LEU A 1 84 ? 1.971 -4.844 -4.460 1.00 93.62 84 LEU A O 1
ATOM 684 N N . GLN A 1 85 ? 2.184 -6.577 -3.053 1.00 93.12 85 GLN A N 1
ATOM 685 C CA . GLN A 1 85 ? 3.228 -7.241 -3.834 1.00 93.12 85 GLN A CA 1
ATOM 686 C C . GLN A 1 85 ? 2.686 -7.768 -5.167 1.00 93.12 85 GLN A C 1
ATOM 688 O O . GLN A 1 85 ? 3.325 -7.573 -6.200 1.00 93.12 85 GLN A O 1
ATOM 693 N N . ALA A 1 86 ? 1.495 -8.375 -5.170 1.00 89.25 86 ALA A N 1
ATOM 694 C CA . ALA A 1 86 ? 0.841 -8.822 -6.400 1.00 89.25 86 ALA A CA 1
ATOM 695 C C . ALA A 1 86 ? 0.518 -7.649 -7.345 1.00 89.25 86 ALA A C 1
ATOM 697 O O . ALA A 1 86 ? 0.756 -7.753 -8.546 1.00 89.25 86 ALA A O 1
ATOM 698 N N . MET A 1 87 ? 0.067 -6.512 -6.801 1.00 91.75 87 MET A N 1
ATOM 699 C CA . MET A 1 87 ? -0.158 -5.274 -7.556 1.00 91.75 87 MET A CA 1
ATOM 700 C C . MET A 1 87 ? 1.116 -4.789 -8.251 1.00 91.75 87 MET A C 1
ATOM 702 O O . MET A 1 87 ? 1.051 -4.363 -9.399 1.00 91.75 87 MET A O 1
ATOM 706 N N . MET A 1 88 ? 2.273 -4.864 -7.583 1.00 93.44 88 MET A N 1
ATOM 707 C CA . MET A 1 88 ? 3.555 -4.494 -8.192 1.00 93.44 88 MET A CA 1
ATOM 708 C C . MET A 1 88 ? 3.922 -5.427 -9.353 1.00 93.44 88 MET A C 1
ATOM 710 O O . MET A 1 88 ? 4.287 -4.950 -10.424 1.00 93.44 88 MET A O 1
ATOM 714 N N . VAL A 1 89 ? 3.789 -6.744 -9.168 1.00 91.00 89 VAL A N 1
ATOM 715 C CA . VAL A 1 89 ? 4.065 -7.724 -10.234 1.00 91.00 89 VAL A CA 1
ATOM 716 C C . VAL A 1 89 ? 3.171 -7.468 -11.446 1.00 91.00 89 VAL A C 1
ATOM 718 O O . VAL A 1 89 ? 3.661 -7.391 -12.569 1.00 91.00 89 VAL A O 1
ATOM 721 N N . GLU A 1 90 ? 1.870 -7.277 -11.225 1.00 89.69 90 GLU A N 1
ATOM 722 C CA . GLU A 1 90 ? 0.923 -7.020 -12.308 1.00 89.69 90 GLU A CA 1
ATOM 723 C C . GLU A 1 90 ? 1.179 -5.674 -13.004 1.00 89.69 90 GLU A C 1
ATOM 725 O O . GLU A 1 90 ? 1.083 -5.576 -14.226 1.00 89.69 90 GLU A O 1
ATOM 730 N N . LEU A 1 91 ? 1.531 -4.631 -12.249 1.00 91.50 91 LEU A N 1
ATOM 731 C CA . LEU A 1 91 ? 1.875 -3.322 -12.799 1.00 91.50 91 LEU A CA 1
ATOM 732 C C . LEU A 1 91 ? 3.077 -3.400 -13.748 1.00 91.50 91 LEU A C 1
ATOM 734 O O . LEU A 1 91 ? 3.043 -2.788 -14.815 1.00 91.50 91 LEU A O 1
ATOM 738 N N . VAL A 1 92 ? 4.117 -4.144 -13.365 1.00 89.88 92 VAL A N 1
ATOM 739 C CA . VAL A 1 92 ? 5.310 -4.324 -14.200 1.00 89.88 92 VAL A CA 1
ATOM 740 C C . VAL A 1 92 ? 5.005 -5.202 -15.417 1.00 89.88 92 VAL A C 1
ATOM 742 O O . VAL A 1 92 ? 5.411 -4.846 -16.517 1.00 89.88 92 VAL A O 1
ATOM 745 N N . ASP A 1 93 ? 4.223 -6.277 -15.274 1.00 86.69 93 ASP A N 1
ATOM 746 C CA . ASP A 1 93 ? 3.807 -7.132 -16.405 1.00 86.69 93 ASP A CA 1
ATOM 747 C C . ASP A 1 93 ? 2.957 -6.374 -17.442 1.00 86.69 93 ASP A C 1
ATOM 749 O O . ASP A 1 93 ? 3.013 -6.630 -18.646 1.00 86.69 93 ASP A O 1
ATOM 753 N N . ARG A 1 94 ? 2.193 -5.372 -16.991 1.00 86.31 94 ARG A N 1
ATOM 754 C CA . ARG A 1 94 ? 1.426 -4.476 -17.868 1.00 86.31 94 ARG A CA 1
ATOM 755 C C . ARG A 1 94 ? 2.303 -3.494 -18.646 1.00 86.31 94 ARG A C 1
ATOM 757 O O . ARG A 1 94 ? 1.802 -2.890 -19.600 1.00 86.31 94 ARG A O 1
ATOM 764 N N . ALA A 1 95 ? 3.565 -3.299 -18.260 1.00 80.44 95 ALA A N 1
ATOM 765 C CA . ALA A 1 95 ? 4.462 -2.384 -18.947 1.00 80.44 95 ALA A CA 1
ATOM 766 C C . ALA A 1 95 ? 4.710 -2.875 -20.383 1.00 80.44 95 ALA A C 1
ATOM 768 O O . ALA A 1 95 ? 5.177 -3.984 -20.629 1.00 80.44 95 ALA A O 1
ATOM 769 N N . GLY A 1 96 ? 4.326 -2.047 -21.356 1.00 72.31 96 GLY A N 1
ATOM 770 C CA . GLY A 1 96 ? 4.466 -2.356 -22.775 1.00 72.31 96 GLY A CA 1
ATOM 771 C C . GLY A 1 96 ? 5.893 -2.159 -23.297 1.00 72.31 96 GLY A C 1
ATOM 772 O O . GLY A 1 96 ? 6.880 -2.255 -22.578 1.00 72.31 96 GLY A O 1
ATOM 773 N N . ILE A 1 97 ? 6.002 -1.842 -24.590 1.00 66.75 97 ILE A N 1
ATOM 774 C CA . ILE A 1 97 ? 7.293 -1.687 -25.291 1.00 66.75 97 ILE A CA 1
ATOM 775 C C . ILE A 1 97 ? 8.099 -0.478 -24.773 1.00 66.75 97 ILE A C 1
ATOM 777 O O . ILE A 1 97 ? 9.327 -0.494 -24.829 1.00 66.75 97 ILE A O 1
ATOM 781 N N . GLU A 1 98 ? 7.420 0.551 -24.263 1.00 78.56 98 GLU A N 1
ATOM 782 C CA . GLU A 1 98 ? 8.029 1.724 -23.628 1.00 78.56 98 GLU A CA 1
ATOM 783 C C . GLU A 1 98 ? 7.702 1.700 -22.127 1.00 78.56 98 GLU A C 1
ATOM 785 O O . GLU A 1 98 ? 6.676 2.242 -21.713 1.00 78.56 98 GLU A O 1
ATOM 790 N N . PRO A 1 99 ? 8.510 1.000 -21.309 1.00 83.81 99 PRO A N 1
ATOM 791 C CA . PRO A 1 99 ? 8.239 0.867 -19.886 1.00 83.81 99 PRO A CA 1
ATOM 792 C C . PRO A 1 99 ? 8.475 2.192 -19.139 1.00 83.81 99 PRO A C 1
ATOM 794 O O . PRO A 1 99 ? 9.412 2.928 -19.475 1.00 83.81 99 PRO A O 1
ATOM 797 N N . PRO A 1 100 ? 7.682 2.480 -18.091 1.00 89.81 100 PRO A N 1
ATOM 798 C CA . PRO A 1 100 ? 7.972 3.550 -17.145 1.00 89.81 100 PRO A CA 1
ATOM 799 C C . PRO A 1 100 ? 9.382 3.458 -16.553 1.00 89.81 100 PRO A C 1
ATOM 801 O O . PRO A 1 100 ? 9.955 2.374 -16.417 1.00 89.81 100 PRO A O 1
ATOM 804 N N . LYS A 1 101 ? 9.930 4.608 -16.149 1.00 91.31 101 LYS A N 1
ATOM 805 C CA . LYS A 1 101 ? 11.260 4.676 -15.528 1.00 91.31 101 LYS A CA 1
ATOM 806 C C . LYS A 1 101 ? 11.270 4.114 -14.109 1.00 91.31 101 LYS A C 1
ATOM 808 O O . LYS A 1 101 ? 12.304 3.644 -13.657 1.00 91.31 101 LYS A O 1
ATOM 813 N N . GLU A 1 102 ? 10.147 4.176 -13.410 1.00 93.88 102 GLU A N 1
ATOM 814 C CA . GLU A 1 102 ? 9.970 3.574 -12.093 1.00 93.88 102 GLU A CA 1
ATOM 815 C C . GLU A 1 102 ? 8.501 3.204 -11.882 1.00 93.88 102 GLU A C 1
ATOM 817 O O . GLU A 1 102 ? 7.617 3.655 -12.619 1.00 93.88 102 GLU A O 1
ATOM 822 N N . TYR A 1 10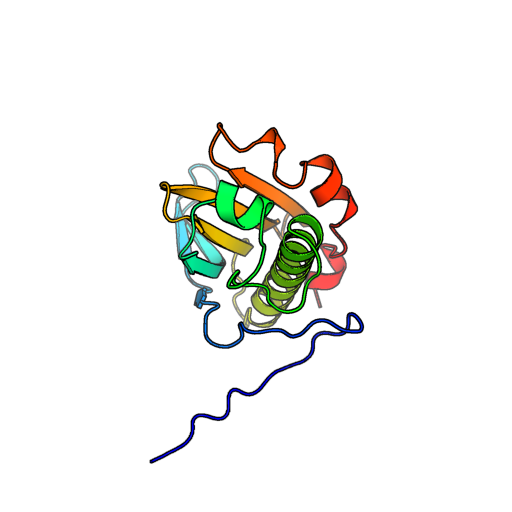3 ? 8.250 2.391 -10.864 1.00 95.69 103 TYR A N 1
ATOM 823 C CA . TYR A 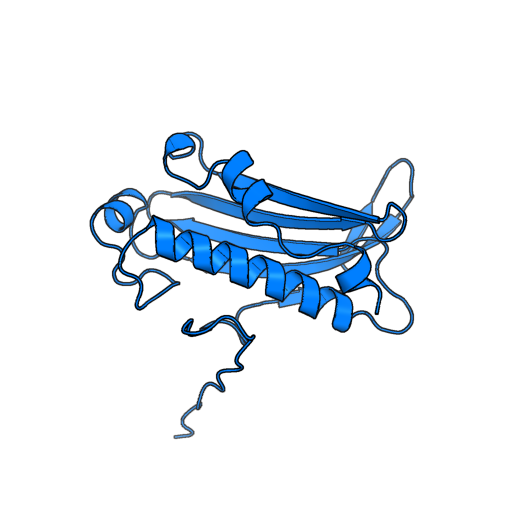1 103 ? 6.935 1.851 -10.559 1.00 95.69 103 TYR A CA 1
ATOM 824 C C . TYR A 1 103 ? 6.604 2.047 -9.083 1.00 95.69 103 TYR A C 1
ATOM 826 O O . TYR A 1 103 ? 7.464 1.841 -8.228 1.00 95.69 103 TYR A O 1
ATOM 834 N N . THR A 1 104 ? 5.351 2.380 -8.780 1.00 97.12 104 THR A N 1
ATOM 835 C CA . THR A 1 104 ? 4.827 2.447 -7.412 1.00 97.12 104 THR A CA 1
ATOM 836 C C . THR A 1 104 ? 3.516 1.666 -7.322 1.00 97.12 104 THR A C 1
ATOM 838 O O . THR A 1 104 ? 2.543 1.998 -7.993 1.00 97.12 104 THR A O 1
ATOM 841 N N . ALA A 1 105 ? 3.450 0.663 -6.453 1.00 96.69 105 ALA A N 1
ATOM 842 C CA . ALA A 1 105 ? 2.183 0.093 -6.002 1.00 96.69 105 ALA A CA 1
ATOM 843 C C . ALA A 1 105 ? 1.816 0.727 -4.656 1.00 96.69 105 ALA A C 1
ATOM 845 O O . ALA A 1 105 ? 2.694 0.900 -3.812 1.00 96.69 105 ALA A O 1
ATOM 846 N N . ILE A 1 106 ? 0.548 1.079 -4.445 1.00 97.56 106 ILE A N 1
ATOM 847 C CA . ILE A 1 106 ? 0.075 1.692 -3.200 1.00 97.56 106 ILE A CA 1
ATOM 848 C C . ILE A 1 106 ? -1.337 1.229 -2.837 1.00 97.56 106 ILE A C 1
ATOM 850 O O . ILE A 1 106 ? -2.232 1.182 -3.682 1.00 97.56 106 ILE A O 1
ATOM 854 N N . ILE A 1 107 ? -1.534 0.918 -1.560 1.00 97.19 107 ILE A N 1
ATOM 855 C CA . ILE A 1 107 ? -2.845 0.731 -0.941 1.00 97.19 107 ILE A CA 1
ATOM 856 C C . ILE A 1 107 ? -3.027 1.866 0.062 1.00 97.19 107 ILE A C 1
ATOM 858 O O . ILE A 1 107 ? -2.201 2.021 0.959 1.00 97.19 107 ILE A O 1
ATOM 862 N N . ASN A 1 108 ? -4.091 2.645 -0.104 1.00 97.56 108 ASN A N 1
ATOM 863 C CA . ASN A 1 108 ? -4.472 3.730 0.790 1.00 97.56 108 ASN A CA 1
ATOM 864 C C . ASN A 1 108 ? -5.716 3.327 1.569 1.00 97.56 108 ASN A C 1
ATOM 866 O O . ASN A 1 108 ? -6.775 3.114 0.981 1.00 97.56 108 ASN A O 1
ATOM 870 N N . GLU A 1 109 ? -5.601 3.262 2.885 1.00 96.44 109 GLU A N 1
ATOM 871 C CA . GLU A 1 109 ? -6.711 3.015 3.791 1.00 96.44 109 GLU A CA 1
ATOM 872 C C . GLU A 1 109 ? -7.084 4.299 4.521 1.00 96.44 109 GLU A C 1
ATOM 874 O O . GLU A 1 109 ? -6.236 4.968 5.109 1.00 96.44 109 GLU A O 1
ATOM 879 N N . SER A 1 110 ? -8.375 4.613 4.534 1.00 96.62 110 SER A N 1
ATOM 880 C CA . SER A 1 110 ? -8.949 5.707 5.317 1.00 96.62 110 SER A CA 1
ATOM 881 C C . SER A 1 110 ? -10.041 5.172 6.236 1.00 96.62 110 SER A C 1
ATOM 883 O O . SER A 1 110 ? -10.826 4.318 5.827 1.00 96.62 110 SER A O 1
ATOM 885 N N . TYR A 1 111 ? -10.088 5.658 7.476 1.00 96.62 111 TYR A N 1
ATOM 886 C CA . TYR A 1 111 ? -11.039 5.220 8.503 1.00 96.62 111 TYR A CA 1
ATOM 887 C C . TYR A 1 111 ? -12.018 6.341 8.866 1.00 96.62 111 TYR A C 1
ATOM 889 O O . TYR A 1 111 ? -11.743 7.527 8.666 1.00 96.62 111 TYR A O 1
ATOM 897 N N . ALA A 1 112 ? -13.171 5.981 9.436 1.00 96.38 112 ALA A N 1
ATOM 898 C CA . ALA A 1 112 ? -14.241 6.939 9.733 1.00 96.38 112 ALA A CA 1
ATOM 899 C C . ALA A 1 112 ? -13.859 8.019 10.768 1.00 96.38 112 ALA A C 1
ATOM 901 O O . ALA A 1 112 ? -14.474 9.085 10.810 1.00 96.38 112 ALA A O 1
ATOM 902 N N . ASP A 1 113 ? -12.852 7.756 11.602 1.00 96.56 113 ASP A N 1
ATOM 903 C CA . ASP A 1 113 ? -12.280 8.709 12.560 1.00 96.56 113 ASP A CA 1
ATOM 904 C C . ASP A 1 113 ? -11.206 9.624 11.943 1.00 96.56 113 ASP A C 1
ATOM 906 O O . ASP A 1 113 ? -10.670 10.493 12.632 1.00 96.56 113 ASP A O 1
ATOM 910 N N . GLY A 1 114 ? -10.926 9.474 10.646 1.00 97.12 114 GLY A N 1
ATOM 911 C CA . GLY A 1 114 ? -9.924 10.243 9.913 1.00 97.12 114 GLY A CA 1
ATOM 912 C C . GLY A 1 114 ? -8.504 9.692 10.031 1.00 97.12 114 GLY A C 1
ATOM 913 O O . GLY A 1 114 ? -7.587 10.300 9.476 1.00 97.12 114 GLY A O 1
ATOM 914 N N . ALA A 1 115 ? -8.304 8.564 10.721 1.00 98.06 115 ALA A N 1
ATOM 915 C CA . ALA A 1 115 ? -7.033 7.856 10.672 1.00 98.06 115 ALA A CA 1
ATOM 916 C C . ALA A 1 115 ? -6.774 7.317 9.254 1.00 98.06 115 ALA A C 1
ATOM 918 O O . ALA A 1 115 ? -7.716 7.069 8.493 1.00 98.06 115 ALA A O 1
ATOM 919 N N . TYR A 1 116 ? -5.504 7.115 8.904 1.00 98.00 116 TYR A N 1
ATOM 920 C CA . TYR A 1 116 ? -5.119 6.508 7.630 1.00 98.00 116 TYR A CA 1
ATOM 921 C C . TYR A 1 116 ? -3.900 5.597 7.762 1.00 98.00 116 TYR A C 1
ATOM 923 O O . TYR A 1 116 ? -3.073 5.770 8.665 1.00 98.00 116 TYR A O 1
ATOM 931 N N . ILE A 1 117 ? -3.794 4.650 6.829 1.00 98.25 117 ILE A N 1
ATOM 932 C CA . ILE A 1 117 ? -2.622 3.798 6.628 1.00 98.25 117 ILE A CA 1
ATOM 933 C C . ILE A 1 117 ? -2.374 3.678 5.132 1.00 98.25 117 ILE A C 1
ATOM 935 O O . ILE A 1 117 ? -3.243 3.246 4.384 1.00 98.25 117 ILE A O 1
ATOM 939 N N . ASP A 1 118 ? -1.160 3.998 4.719 1.00 98.00 118 ASP A N 1
ATOM 940 C CA . ASP A 1 118 ? -0.698 3.834 3.355 1.00 98.00 118 ASP A CA 1
ATOM 941 C C . ASP A 1 118 ? 0.396 2.774 3.336 1.00 98.00 118 ASP A C 1
ATOM 943 O O . ASP A 1 118 ? 1.431 2.939 3.980 1.00 98.00 118 ASP A O 1
ATOM 947 N N . TYR A 1 119 ? 0.203 1.702 2.575 1.00 98.06 119 TYR A N 1
ATOM 948 C CA . TYR A 1 119 ? 1.264 0.748 2.260 1.00 98.06 119 TYR A CA 1
ATOM 949 C C . TYR A 1 119 ? 1.724 0.955 0.829 1.00 98.06 119 TYR A C 1
ATOM 951 O O . TYR A 1 119 ? 0.895 1.102 -0.065 1.00 98.06 119 TYR A O 1
ATOM 959 N N . TYR A 1 120 ? 3.033 0.931 0.591 1.00 98.00 120 TYR A N 1
ATOM 960 C CA . TYR A 1 120 ? 3.568 1.143 -0.749 1.00 98.00 120 TYR A CA 1
ATOM 961 C C . TYR A 1 120 ? 4.785 0.271 -1.050 1.00 98.00 120 TYR A C 1
ATOM 963 O O . TYR A 1 120 ? 5.548 -0.097 -0.153 1.00 98.00 120 TYR A O 1
ATOM 971 N N . ILE A 1 121 ? 4.965 -0.040 -2.333 1.00 97.69 121 ILE A N 1
ATOM 972 C CA . ILE A 1 121 ? 6.194 -0.601 -2.889 1.00 97.69 121 ILE A CA 1
ATOM 973 C C . ILE A 1 121 ? 6.654 0.299 -4.027 1.00 97.69 121 ILE A C 1
ATOM 975 O O . ILE A 1 121 ? 5.883 0.550 -4.948 1.00 97.69 121 ILE A O 1
ATOM 979 N N . ASP A 1 122 ? 7.914 0.716 -3.987 1.00 96.44 122 ASP A N 1
ATOM 980 C CA . ASP A 1 122 ? 8.589 1.397 -5.089 1.00 96.44 122 ASP A CA 1
ATOM 981 C C . ASP A 1 122 ? 9.602 0.461 -5.751 1.00 96.44 122 ASP A C 1
ATOM 983 O O . ASP A 1 122 ? 10.344 -0.253 -5.066 1.00 96.44 122 ASP A O 1
ATOM 987 N N . TYR A 1 123 ? 9.670 0.507 -7.078 1.00 95.06 123 TYR A N 1
ATOM 988 C CA . TYR A 1 123 ? 10.639 -0.227 -7.878 1.00 95.06 123 TYR A CA 1
ATOM 989 C C . TYR A 1 123 ? 11.314 0.694 -8.904 1.00 95.06 123 TYR A C 1
ATOM 991 O O . TYR A 1 123 ? 10.654 1.265 -9.769 1.00 95.06 123 TYR A O 1
ATOM 999 N N . ASP A 1 124 ? 12.642 0.815 -8.806 1.00 92.62 124 ASP A N 1
ATOM 1000 C CA . ASP A 1 124 ? 13.508 1.463 -9.802 1.00 92.62 124 ASP A CA 1
ATOM 1001 C C . ASP A 1 124 ? 14.256 0.357 -10.585 1.00 92.62 124 ASP A C 1
ATOM 1003 O O . ASP A 1 124 ? 15.178 -0.257 -10.024 1.00 92.62 124 ASP A O 1
ATOM 1007 N N . PRO A 1 125 ? 13.878 0.072 -11.850 1.00 90.44 125 PRO A N 1
ATOM 1008 C CA . PRO A 1 125 ? 14.536 -0.924 -12.695 1.00 90.44 125 PRO A CA 1
ATOM 1009 C C . PRO A 1 125 ? 15.999 -0.604 -13.001 1.00 90.44 125 PRO A C 1
ATOM 1011 O O . PRO A 1 125 ? 16.818 -1.519 -13.064 1.00 90.44 125 PRO A O 1
ATOM 1014 N N . GLU A 1 126 ? 16.350 0.675 -13.169 1.00 87.75 126 GLU A N 1
ATOM 1015 C CA . GLU A 1 126 ? 17.717 1.106 -13.495 1.00 87.75 126 GLU A CA 1
ATOM 1016 C C . GLU A 1 126 ? 18.661 0.824 -12.318 1.00 87.75 126 GLU A C 1
ATO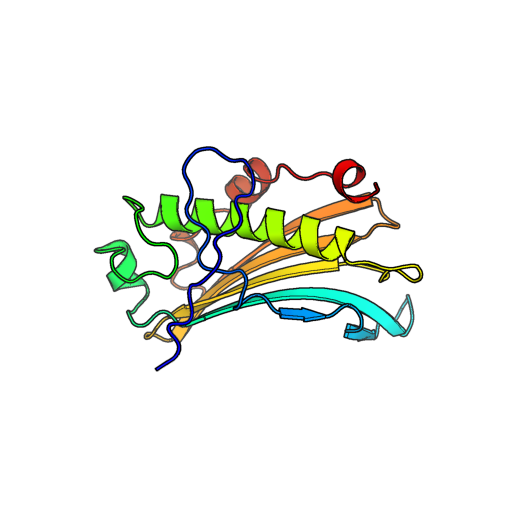M 1018 O O . GLU A 1 126 ? 19.792 0.369 -12.501 1.00 87.75 126 GLU A O 1
ATOM 1023 N N . GLY A 1 127 ? 18.173 1.049 -11.095 1.00 86.19 127 GLY A N 1
ATOM 1024 C CA . GLY A 1 127 ? 18.897 0.749 -9.861 1.00 86.19 127 GLY A CA 1
ATOM 1025 C C . GLY A 1 127 ? 18.747 -0.689 -9.352 1.00 86.19 127 GLY A C 1
ATOM 1026 O O . GLY A 1 127 ? 19.427 -1.049 -8.390 1.00 86.19 127 GLY A O 1
ATOM 1027 N N . GLY A 1 128 ? 17.848 -1.492 -9.933 1.00 87.62 128 GLY A N 1
ATOM 1028 C CA . GLY A 1 128 ? 17.494 -2.825 -9.433 1.00 87.62 128 GLY A CA 1
ATOM 1029 C C . GLY A 1 128 ? 16.970 -2.809 -7.992 1.00 87.62 128 GLY A C 1
ATOM 1030 O O . GLY A 1 128 ? 17.238 -3.729 -7.221 1.00 87.62 128 GLY A O 1
ATOM 1031 N N . CYS A 1 129 ? 16.285 -1.736 -7.587 1.00 89.94 129 CYS A N 1
ATOM 1032 C CA . CYS A 1 129 ? 15.935 -1.493 -6.190 1.00 89.94 129 CYS A CA 1
ATOM 1033 C C . CYS A 1 129 ? 14.428 -1.615 -5.975 1.00 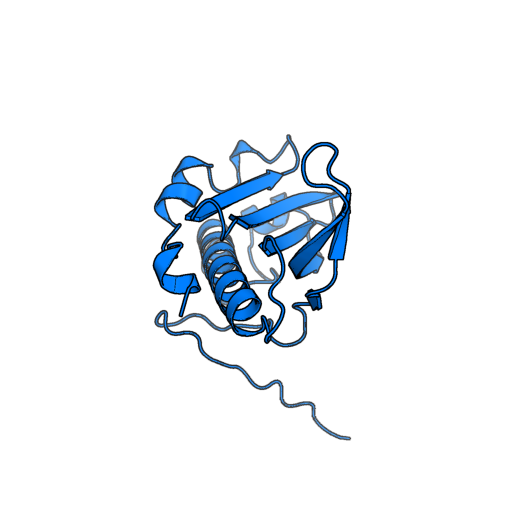89.94 129 CYS A C 1
ATOM 1035 O O . CYS A 1 129 ? 13.672 -0.811 -6.513 1.00 89.94 129 CYS A O 1
ATOM 1037 N N . VAL A 1 130 ? 14.016 -2.578 -5.145 1.00 94.00 130 VAL A N 1
ATOM 1038 C CA . VAL A 1 130 ? 12.641 -2.721 -4.645 1.00 94.00 130 VAL A CA 1
ATOM 1039 C C . VAL A 1 130 ? 12.608 -2.296 -3.180 1.00 94.00 130 VAL A C 1
ATOM 1041 O O . VAL A 1 130 ? 13.434 -2.749 -2.383 1.00 94.00 130 VAL A O 1
ATOM 1044 N N . ARG A 1 131 ? 11.671 -1.423 -2.811 1.00 95.75 131 ARG A N 1
ATOM 1045 C CA . ARG A 1 131 ? 11.489 -0.946 -1.433 1.00 95.75 131 ARG A CA 1
ATOM 1046 C C . ARG A 1 131 ? 10.031 -1.057 -1.043 1.00 95.75 131 ARG A C 1
ATOM 1048 O O . ARG A 1 131 ? 9.188 -0.537 -1.756 1.00 95.75 131 ARG A O 1
ATOM 1055 N N . ILE A 1 132 ? 9.757 -1.666 0.105 1.00 96.94 132 ILE A N 1
ATOM 1056 C CA . ILE A 1 132 ? 8.436 -1.651 0.737 1.00 96.94 132 ILE A CA 1
ATOM 1057 C C . ILE A 1 132 ? 8.431 -0.659 1.897 1.00 96.94 132 ILE A C 1
ATOM 1059 O O . ILE A 1 132 ? 9.427 -0.515 2.612 1.00 96.94 132 ILE A O 1
ATOM 1063 N N . GLY A 1 133 ? 7.312 0.021 2.100 1.00 97.12 133 GLY A N 1
ATOM 1064 C CA . GLY A 1 133 ? 7.157 0.964 3.191 1.00 97.12 133 GLY A CA 1
ATOM 1065 C C . GLY A 1 133 ? 5.713 1.161 3.611 1.00 97.12 133 GLY A C 1
ATOM 1066 O O . GLY A 1 133 ? 4.782 0.571 3.060 1.00 97.12 133 GLY A O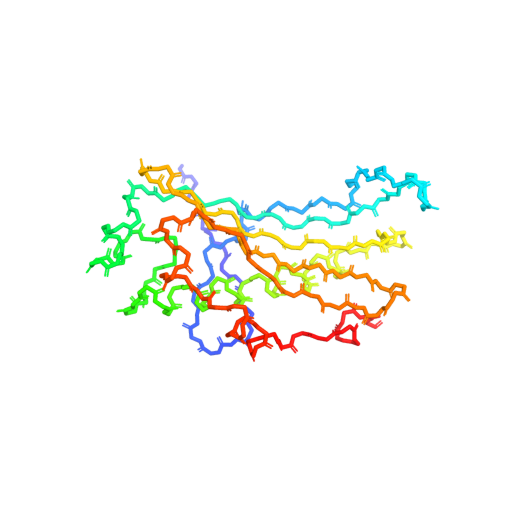 1
ATOM 1067 N N . ARG A 1 134 ? 5.564 2.004 4.632 1.00 97.12 134 ARG A N 1
ATOM 1068 C CA . ARG A 1 134 ? 4.274 2.503 5.081 1.00 97.12 134 ARG A CA 1
ATOM 1069 C C . ARG A 1 134 ? 4.347 3.958 5.513 1.00 97.12 134 ARG A C 1
ATOM 1071 O O . ARG A 1 134 ? 5.393 4.394 6.007 1.00 97.12 134 ARG A O 1
ATOM 1078 N N . ASP A 1 135 ? 3.216 4.633 5.421 1.00 97.50 135 ASP A N 1
ATOM 1079 C CA . ASP A 1 135 ? 2.911 5.863 6.141 1.00 97.50 135 ASP A CA 1
ATOM 1080 C C . ASP A 1 135 ? 1.598 5.672 6.909 1.00 97.50 135 ASP A C 1
ATOM 1082 O O . ASP A 1 135 ? 0.765 4.860 6.519 1.00 97.50 135 ASP A O 1
ATOM 1086 N N . ALA A 1 136 ? 1.432 6.322 8.053 1.00 97.44 136 ALA A N 1
ATOM 1087 C CA . ALA A 1 136 ? 0.216 6.176 8.850 1.00 97.44 136 ALA A CA 1
ATOM 1088 C C . ALA A 1 136 ? 0.012 7.374 9.772 1.00 97.44 136 ALA A C 1
ATOM 1090 O O . ALA A 1 136 ? 0.970 8.043 10.172 1.00 97.44 136 ALA A O 1
ATOM 1091 N N . SER A 1 137 ? -1.234 7.588 10.195 1.00 97.94 137 SER A N 1
ATOM 1092 C CA . SER A 1 137 ? -1.538 8.544 11.258 1.00 97.94 137 SER A CA 1
ATOM 1093 C C . SER A 1 137 ? -0.700 8.276 12.517 1.00 97.94 137 SER A C 1
ATOM 1095 O O . SER A 1 137 ? -0.552 7.141 12.978 1.00 97.94 137 SER A O 1
ATOM 1097 N N . LYS A 1 138 ? -0.160 9.344 13.115 1.00 96.62 138 LYS A N 1
ATOM 1098 C CA . LYS A 1 138 ? 0.796 9.266 14.234 1.00 96.62 138 LYS A CA 1
ATOM 1099 C C . LYS A 1 138 ? 0.229 8.539 15.457 1.00 96.62 138 LYS A C 1
ATOM 1101 O O . LYS A 1 138 ? 0.958 7.865 16.176 1.00 96.62 138 LYS A O 1
ATOM 1106 N N . GLU A 1 139 ? -1.062 8.698 15.713 1.00 95.31 139 GLU A N 1
ATOM 1107 C CA . GLU A 1 139 ? -1.785 8.111 16.840 1.00 95.31 139 GLU A CA 1
ATOM 1108 C C . GLU A 1 139 ? -1.981 6.591 16.741 1.00 95.31 139 GLU A C 1
ATOM 1110 O O . GLU A 1 139 ? -2.281 5.970 17.759 1.00 95.31 139 GLU A O 1
ATOM 1115 N N . ILE A 1 140 ? -1.781 5.997 15.558 1.00 95.50 140 ILE A N 1
ATOM 1116 C CA . ILE A 1 140 ? -1.889 4.547 15.321 1.00 95.50 140 ILE A CA 1
ATOM 1117 C C . ILE A 1 140 ? -0.558 3.915 14.891 1.00 95.50 140 ILE A C 1
ATOM 1119 O O . ILE A 1 140 ? -0.512 2.739 14.532 1.00 95.50 140 ILE A O 1
ATOM 1123 N N . GLU A 1 141 ? 0.543 4.672 14.911 1.00 93.38 141 GLU A N 1
ATOM 1124 C CA . GLU A 1 141 ? 1.832 4.243 14.355 1.00 93.38 141 GLU A CA 1
ATOM 1125 C C . GLU A 1 141 ? 2.378 2.960 15.015 1.00 93.38 141 GLU A C 1
ATOM 1127 O O . GLU A 1 141 ? 3.057 2.170 14.353 1.00 93.38 141 GLU A O 1
ATOM 1132 N N . ASP A 1 142 ? 2.061 2.733 16.295 1.00 93.50 142 ASP A N 1
ATOM 1133 C CA . ASP A 1 142 ? 2.434 1.548 17.081 1.00 93.50 142 ASP A CA 1
ATOM 1134 C C . ASP A 1 142 ? 1.463 0.361 16.921 1.00 93.50 142 ASP A C 1
ATOM 1136 O O . ASP A 1 142 ? 1.700 -0.708 17.487 1.00 93.50 142 ASP A O 1
ATOM 1140 N N . LYS A 1 143 ? 0.370 0.535 16.168 1.00 93.38 143 LYS A N 1
ATOM 1141 C CA . LYS A 1 143 ? -0.697 -0.462 15.957 1.00 93.38 143 LYS A CA 1
ATOM 1142 C C . LYS A 1 143 ? -0.702 -1.086 14.563 1.00 93.38 143 LYS A C 1
ATOM 1144 O O . LYS A 1 143 ? -1.473 -2.007 14.301 1.00 93.38 143 LYS A O 1
ATOM 1149 N N . VAL A 1 144 ? 0.154 -0.599 13.676 1.00 93.56 144 VAL A N 1
ATOM 1150 C CA . VAL A 1 144 ? 0.300 -1.086 12.301 1.00 93.56 144 VAL A CA 1
ATOM 1151 C C . VAL A 1 144 ? 1.618 -1.854 12.145 1.00 93.56 144 VAL A C 1
ATOM 1153 O O . VAL A 1 144 ? 2.524 -1.725 12.973 1.00 93.56 144 VAL A O 1
ATOM 1156 N N . LEU A 1 145 ? 1.752 -2.640 11.073 1.00 93.56 145 LEU A N 1
ATOM 1157 C CA . LEU A 1 145 ? 2.963 -3.429 10.793 1.00 93.56 145 LEU A CA 1
ATOM 1158 C C . LEU A 1 145 ? 4.236 -2.573 10.876 1.00 93.56 145 LEU A C 1
ATOM 1160 O O . LEU A 1 145 ? 4.306 -1.500 10.283 1.00 93.56 145 LEU A O 1
ATOM 1164 N N . SER A 1 146 ? 5.263 -3.018 11.604 1.00 94.12 146 SER A N 1
ATOM 1165 C CA . SER A 1 146 ? 6.521 -2.264 11.690 1.00 94.12 146 SER A CA 1
ATOM 1166 C C . SER A 1 146 ? 7.272 -2.272 10.354 1.00 94.12 146 SER A C 1
ATOM 1168 O O . SER A 1 146 ? 7.033 -3.116 9.490 1.00 94.12 146 SER A O 1
ATOM 1170 N N . ARG A 1 147 ? 8.223 -1.347 10.184 1.00 93.62 147 ARG A N 1
ATOM 1171 C CA . ARG A 1 147 ? 9.083 -1.324 8.989 1.00 93.62 147 ARG A CA 1
ATOM 1172 C C . ARG A 1 147 ? 9.887 -2.617 8.851 1.00 93.62 147 ARG A C 1
ATOM 1174 O O . ARG A 1 147 ? 10.056 -3.123 7.749 1.00 93.62 147 ARG A O 1
ATOM 1181 N N . GLU A 1 148 ? 10.347 -3.173 9.968 1.00 93.06 148 GLU A N 1
ATOM 1182 C CA . GLU A 1 148 ? 11.071 -4.444 10.010 1.00 93.06 148 GLU A CA 1
ATOM 1183 C C . GLU A 1 148 ? 10.174 -5.616 9.606 1.00 93.06 148 GLU A C 1
ATOM 1185 O O . GLU A 1 148 ? 10.628 -6.482 8.864 1.00 93.06 148 GLU A O 1
ATOM 1190 N N . ALA A 1 149 ? 8.913 -5.634 10.055 1.00 92.69 149 ALA A N 1
ATOM 1191 C CA . ALA A 1 149 ? 7.948 -6.654 9.652 1.00 92.69 149 ALA A CA 1
ATOM 1192 C C . ALA A 1 149 ? 7.683 -6.590 8.141 1.00 92.69 149 ALA A C 1
ATOM 1194 O O . ALA A 1 149 ? 7.827 -7.600 7.460 1.00 92.69 149 ALA A O 1
ATOM 1195 N N . LEU A 1 150 ? 7.420 -5.396 7.595 1.00 93.75 150 LEU A N 1
ATOM 1196 C CA . LEU A 1 150 ? 7.256 -5.204 6.148 1.00 93.75 150 LEU A CA 1
ATOM 1197 C C . LEU A 1 150 ? 8.481 -5.695 5.368 1.00 93.75 150 LEU A C 1
ATOM 1199 O O . LEU A 1 150 ? 8.347 -6.419 4.386 1.00 93.75 150 LEU A O 1
ATOM 1203 N N . GLN A 1 151 ? 9.685 -5.367 5.839 1.00 91.56 151 GLN A N 1
ATOM 1204 C CA . GLN A 1 151 ? 10.920 -5.806 5.195 1.00 91.56 151 GLN A CA 1
ATOM 1205 C C . GLN A 1 151 ? 11.108 -7.332 5.232 1.00 91.56 151 GLN A C 1
ATOM 1207 O O . GLN A 1 151 ? 11.705 -7.884 4.309 1.00 91.56 151 GLN A O 1
ATOM 1212 N N . GLN A 1 152 ? 10.627 -8.012 6.278 1.00 89.62 152 GLN A N 1
ATOM 1213 C CA . GLN A 1 152 ? 10.642 -9.477 6.376 1.00 89.62 152 GLN A CA 1
ATOM 1214 C C . GLN A 1 152 ? 9.592 -10.139 5.478 1.00 89.62 152 GLN A C 1
ATOM 1216 O O . GLN A 1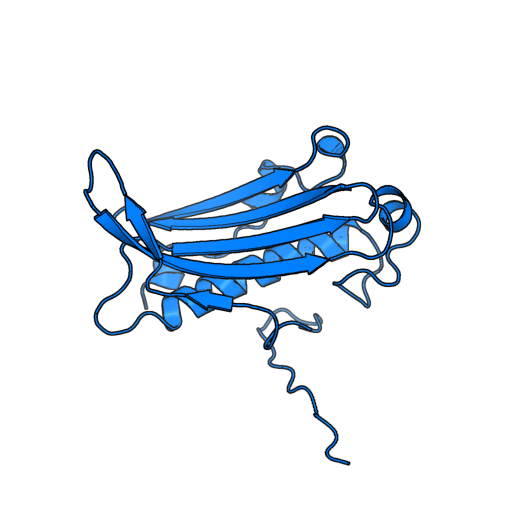 152 ? 9.809 -11.261 5.027 1.00 89.62 152 GLN A O 1
ATOM 1221 N N . MET A 1 153 ? 8.477 -9.453 5.222 1.00 90.69 153 MET A N 1
ATOM 1222 C CA . MET A 1 153 ? 7.403 -9.917 4.341 1.00 90.69 153 MET A CA 1
ATOM 1223 C C . MET A 1 153 ? 7.693 -9.688 2.853 1.00 90.69 153 MET A C 1
ATOM 1225 O O . MET A 1 153 ? 7.076 -10.339 2.011 1.00 90.69 153 MET A O 1
ATOM 1229 N N . LEU A 1 154 ? 8.620 -8.783 2.517 1.00 90.38 154 LEU A N 1
ATOM 1230 C CA . LEU A 1 154 ? 9.005 -8.521 1.133 1.00 90.38 154 LEU A CA 1
ATOM 1231 C C . LEU A 1 154 ? 9.606 -9.778 0.491 1.00 90.38 154 LEU A C 1
ATOM 1233 O O . LEU A 1 154 ? 10.719 -10.200 0.808 1.00 90.38 154 LEU A O 1
ATOM 1237 N N . SER A 1 155 ? 8.853 -10.351 -0.438 1.00 89.81 155 SER A N 1
ATOM 1238 C CA . SER A 1 155 ? 9.175 -11.592 -1.139 1.00 89.81 155 SER A CA 1
ATOM 1239 C C . SER A 1 155 ? 9.588 -11.363 -2.590 1.00 89.81 155 SER A C 1
ATOM 1241 O O . SER A 1 155 ? 10.426 -12.111 -3.094 1.00 89.81 155 SER A O 1
ATOM 1243 N N . ILE A 1 156 ? 9.058 -10.318 -3.233 1.00 85.44 156 ILE A N 1
ATOM 1244 C CA . ILE A 1 156 ? 9.403 -9.959 -4.611 1.00 85.44 156 ILE A CA 1
ATOM 1245 C C . ILE A 1 156 ? 10.798 -9.336 -4.687 1.00 85.44 156 ILE A C 1
ATOM 1247 O O . ILE A 1 156 ? 11.187 -8.518 -3.847 1.00 85.44 156 ILE A O 1
ATOM 1251 N N . ARG A 1 157 ? 11.554 -9.711 -5.716 1.00 84.31 157 ARG A N 1
ATOM 1252 C CA . ARG A 1 157 ? 12.883 -9.168 -6.003 1.00 84.31 157 ARG A CA 1
ATOM 1253 C C . ARG A 1 157 ? 12.898 -8.477 -7.355 1.00 84.31 157 ARG A C 1
ATOM 1255 O O . ARG A 1 157 ? 12.044 -8.723 -8.200 1.00 84.31 157 ARG A O 1
ATOM 1262 N N . ALA A 1 158 ? 13.899 -7.628 -7.574 1.00 84.44 158 ALA A N 1
ATOM 1263 C CA . ALA A 1 158 ? 14.055 -6.938 -8.850 1.00 84.44 158 ALA A CA 1
ATOM 1264 C C . ALA A 1 158 ? 14.174 -7.927 -10.023 1.00 84.44 158 ALA A C 1
ATOM 1266 O O . ALA A 1 158 ? 13.655 -7.660 -11.099 1.00 84.44 158 ALA A O 1
ATOM 1267 N N . GLU A 1 159 ? 14.809 -9.082 -9.811 1.00 82.19 159 GLU A N 1
ATOM 1268 C CA . GLU A 1 159 ? 14.949 -10.123 -10.830 1.00 82.19 159 GLU A CA 1
ATOM 1269 C C . GLU A 1 159 ? 13.616 -10.792 -11.184 1.00 82.19 159 GLU A C 1
ATOM 1271 O O . GLU A 1 159 ? 13.434 -11.196 -12.329 1.00 82.19 159 GLU A O 1
ATOM 1276 N N . ASP A 1 160 ? 12.681 -10.877 -10.233 1.00 76.06 160 ASP A N 1
ATOM 1277 C CA . ASP A 1 160 ? 11.351 -11.455 -10.461 1.00 76.06 160 ASP A CA 1
ATOM 1278 C C . ASP A 1 160 ? 10.464 -10.528 -11.310 1.00 76.06 160 ASP A C 1
ATOM 1280 O O . ASP A 1 160 ? 9.494 -10.979 -11.914 1.00 76.06 160 ASP A O 1
ATOM 1284 N N . LEU A 1 161 ? 10.801 -9.234 -11.359 1.00 81.81 161 LEU A N 1
ATOM 1285 C CA . LEU A 1 161 ? 10.062 -8.199 -12.086 1.00 81.81 161 LEU A CA 1
ATOM 1286 C C . LEU A 1 161 ? 10.610 -7.948 -13.501 1.00 81.81 161 LEU A C 1
ATOM 1288 O O . LEU A 1 161 ? 9.946 -7.302 -14.301 1.00 81.81 161 LEU A O 1
ATOM 1292 N N . LEU A 1 162 ? 11.812 -8.435 -13.826 1.00 69.25 162 LEU A N 1
ATOM 1293 C CA . LEU A 1 162 ? 12.499 -8.116 -15.087 1.00 69.25 162 LEU A CA 1
ATOM 1294 C C . LEU A 1 162 ? 12.220 -9.069 -16.259 1.00 69.25 162 LEU A C 1
ATOM 1296 O O . LEU A 1 162 ? 12.705 -8.763 -17.344 1.00 69.25 162 LEU A O 1
ATOM 1300 N N . GLY A 1 163 ? 11.458 -10.155 -16.060 1.00 55.28 163 GLY A N 1
ATOM 1301 C CA . GLY A 1 163 ? 10.943 -11.042 -17.124 1.00 55.28 163 GLY A CA 1
ATOM 1302 C C . GLY A 1 163 ? 11.947 -11.481 -18.190 1.00 55.28 163 GLY A C 1
ATOM 1303 O O . GLY A 1 163 ? 12.000 -10.829 -19.255 1.00 55.28 163 GLY A O 1
#

Organism: NCBI:txid1127696

Radius of gyration: 16.69 Å; chains: 1; bounding box: 50×39×44 Å

Sequence (163 aa):
MTTNEKKTYHYNVLGGVTPADHNIQYDLDVIVSDTDRGDYHRGVARLEIENQKSFNEYLEDISGHYVEGVGSWQEAHEYLVDLLQAMMVELVDRAGIEPPKEYTAIINESYADGAYIDYYIDYDPEGGCVRIGRDASKEIEDKVLSREALQQMLSIRAEDLLG

pLDDT: mean 83.13, std 19.82, range [27.36, 98.25]

Foldseek 3Di:
DDDPPDDWDDDDDPDFTDPPPPQWDWDQADWDADPVPGIWTEIEIEGEAEQEAAPVVCQVPVPRGPRPPDPHPQVSQLVVLVVQLVSQLVSLVPAPPPGTQKYKYKYWYAHPVGWIKIWMWIGGLVVQDIATDMDIDPVCQVVHQDSVRSVVSDDDGSVSSPD